Protein AF-A0A517ZDS0-F1 (afdb_monomer_lite)

Secondary structure (DSSP, 8-state):
---TTSTTHHHHHHHHHHHHHHHHHHHHHTTS-HHHHHHHHHHHHHHHHHHHHHHHHHSTT-HHHHHHHHHHHHHHHHHHHS---PPBSSGGG-B-TTT-PBEE-SSTTSPPEEHHHHGGGHHHHHHHHSTTTS--GGG-

pLDDT: mean 88.91, std 8.56, range [51.22, 97.88]

Organism: NCBI:txid2528026

Radius of gyration: 16.32 Å; chains: 1; bounding box: 40×30×43 Å

Sequence (140 aa):
MLDLDHPLTPHVFAASRQIDMILDIAKRLTVSDATGRRLLVQTAAPCFAALRWLNEAHFEKSPAIAASIDGLDVQLKVLAEQPASLPTGTGRRRVCGVCGDRITRANSYQPEFCSECLKTLHPALMAVESCEEGFGTEAI

Structure (mmCIF, N/CA/C/O backbone):
data_AF-A0A517ZDS0-F1
#
_entry.id   AF-A0A517ZDS0-F1
#
loop_
_atom_site.group_PDB
_atom_site.id
_atom_site.type_symbol
_atom_site.label_atom_id
_atom_site.label_alt_id
_atom_site.label_comp_id
_atom_site.label_asym_id
_atom_site.label_entity_id
_atom_site.label_seq_id
_atom_site.pdbx_PDB_ins_code
_atom_site.Cartn_x
_atom_site.Cartn_y
_atom_site.Cartn_z
_atom_site.occupancy
_atom_site.B_iso_or_equiv
_atom_site.auth_seq_id
_atom_site.auth_comp_id
_atom_site.auth_asym_id
_atom_site.auth_atom_id
_atom_site.pdbx_PDB_model_num
ATOM 1 N N . MET A 1 1 ? -12.707 -19.178 13.189 1.00 61.62 1 MET A N 1
ATOM 2 C CA . MET A 1 1 ? -13.743 -19.155 12.133 1.00 61.62 1 MET A CA 1
ATOM 3 C C . MET A 1 1 ? -14.252 -17.734 12.131 1.00 61.62 1 MET A C 1
ATOM 5 O O . MET A 1 1 ? -14.623 -17.294 13.203 1.00 61.62 1 MET A O 1
ATOM 9 N N . LEU A 1 2 ? -14.149 -17.026 11.005 1.00 67.00 2 LEU A N 1
ATOM 10 C CA . LEU A 1 2 ? -14.529 -15.615 10.901 1.00 67.00 2 LEU A CA 1
ATOM 11 C C . LEU A 1 2 ? -16.010 -15.449 11.272 1.00 67.00 2 LEU A C 1
ATOM 13 O O . LEU A 1 2 ? -16.847 -16.092 10.631 1.00 67.00 2 LEU A O 1
ATOM 17 N N . ASP A 1 3 ? -16.325 -14.630 12.277 1.00 77.25 3 ASP A N 1
ATOM 18 C CA . ASP A 1 3 ? -17.712 -14.293 12.599 1.00 77.25 3 ASP A CA 1
ATOM 19 C C . ASP A 1 3 ? -18.235 -13.254 11.597 1.00 77.25 3 ASP A C 1
ATOM 21 O O . ASP A 1 3 ? -17.842 -12.084 11.584 1.00 77.25 3 ASP A O 1
ATOM 25 N N . LEU A 1 4 ? -19.117 -13.699 10.704 1.00 81.25 4 LEU A N 1
ATOM 26 C CA . LEU A 1 4 ? -19.717 -12.830 9.695 1.00 81.25 4 LEU A CA 1
ATOM 27 C C . LEU A 1 4 ? -20.777 -11.888 10.275 1.00 81.25 4 LEU A C 1
ATOM 29 O O . LEU A 1 4 ? -21.092 -10.886 9.632 1.00 81.25 4 LEU A O 1
ATOM 33 N N . ASP A 1 5 ? -21.278 -12.180 11.474 1.00 85.31 5 ASP A N 1
ATOM 34 C CA . ASP A 1 5 ? -22.321 -11.406 12.140 1.00 85.31 5 ASP A CA 1
ATOM 35 C C . ASP A 1 5 ? -21.741 -10.369 13.117 1.00 85.31 5 ASP A C 1
ATOM 37 O O . ASP A 1 5 ? -22.479 -9.537 13.656 1.00 85.31 5 ASP A O 1
ATOM 41 N N . HIS A 1 6 ? -20.417 -10.357 13.316 1.00 84.19 6 HIS A N 1
ATOM 42 C CA . HIS A 1 6 ? -19.771 -9.371 14.171 1.00 84.19 6 HIS A CA 1
ATOM 43 C C . HIS A 1 6 ? -19.938 -7.943 13.598 1.00 84.19 6 HIS A C 1
ATOM 45 O O . HIS A 1 6 ? -19.663 -7.712 12.414 1.00 84.19 6 HIS A O 1
ATOM 51 N N . PRO A 1 7 ? -20.310 -6.933 14.417 1.00 86.69 7 PRO A N 1
ATOM 52 C CA . PRO A 1 7 ? -20.543 -5.560 13.949 1.00 86.69 7 PRO A CA 1
ATOM 53 C C . PRO A 1 7 ? -19.364 -4.916 13.202 1.00 86.69 7 PRO A C 1
ATOM 55 O O . PRO A 1 7 ? -19.564 -4.030 12.375 1.00 86.69 7 PRO A O 1
ATOM 58 N N . LEU A 1 8 ? -18.133 -5.355 13.483 1.00 87.62 8 LEU A N 1
ATOM 59 C CA . LEU A 1 8 ? -16.918 -4.856 12.824 1.00 87.62 8 LEU A CA 1
ATOM 60 C C . LEU A 1 8 ? -16.613 -5.524 11.479 1.00 87.62 8 LEU A C 1
ATOM 62 O O . LEU A 1 8 ? -15.864 -4.954 10.686 1.00 87.62 8 LEU A O 1
ATOM 66 N N . THR A 1 9 ? -17.198 -6.682 11.177 1.00 88.88 9 THR A N 1
ATOM 67 C CA . THR A 1 9 ? -16.873 -7.458 9.973 1.00 88.88 9 THR A CA 1
ATOM 68 C C . THR A 1 9 ? -17.039 -6.668 8.666 1.00 88.88 9 THR A C 1
ATOM 70 O O . THR A 1 9 ? -16.115 -6.677 7.845 1.00 88.88 9 THR A O 1
ATOM 73 N N . PRO A 1 10 ? -18.125 -5.892 8.450 1.00 91.62 10 PRO A N 1
ATOM 74 C CA . PRO A 1 10 ? -18.249 -5.046 7.260 1.00 91.62 10 PRO A CA 1
ATOM 75 C C . PRO A 1 10 ? -17.133 -3.999 7.135 1.00 91.62 10 PRO A C 1
ATOM 77 O O . PRO A 1 10 ? -16.705 -3.672 6.026 1.00 91.62 10 PRO A O 1
ATOM 80 N N . HIS A 1 11 ? -16.649 -3.476 8.262 1.00 93.00 11 HIS A N 1
ATOM 81 C CA . HIS A 1 11 ? -15.619 -2.439 8.309 1.00 93.00 11 HIS A CA 1
ATOM 82 C C . HIS A 1 11 ? -14.225 -3.010 8.067 1.00 93.00 11 HIS A C 1
ATOM 84 O O . HIS A 1 11 ? -13.431 -2.382 7.366 1.00 93.00 11 HIS A O 1
ATOM 90 N N . VAL A 1 12 ? -13.962 -4.225 8.552 1.00 91.38 12 VAL A N 1
ATOM 91 C CA . VAL A 1 12 ? -12.742 -4.967 8.220 1.00 91.38 12 VAL A CA 1
ATOM 92 C C . VAL A 1 12 ? -12.688 -5.257 6.720 1.00 91.38 12 VAL A C 1
ATOM 94 O O . VAL A 1 12 ? -11.703 -4.914 6.074 1.00 91.38 12 VAL A O 1
ATOM 97 N N . PHE A 1 13 ? -13.774 -5.749 6.111 1.00 91.81 13 PHE A N 1
ATOM 98 C CA . PHE A 1 13 ? -13.815 -5.940 4.655 1.00 91.81 13 PHE A CA 1
ATOM 99 C C . PHE A 1 13 ? -13.656 -4.630 3.871 1.00 91.81 13 PHE A C 1
ATOM 101 O O . PHE A 1 13 ? -13.007 -4.605 2.820 1.00 91.81 13 PHE A O 1
ATOM 108 N N . ALA A 1 14 ? -14.229 -3.529 4.366 1.00 94.38 14 ALA A N 1
ATOM 109 C CA . ALA A 1 14 ? -14.035 -2.215 3.765 1.00 94.38 14 ALA A CA 1
ATOM 110 C C . ALA A 1 14 ? -12.561 -1.782 3.815 1.00 94.38 14 ALA A C 1
ATOM 112 O O . ALA A 1 14 ? -12.061 -1.276 2.808 1.00 94.38 14 ALA A O 1
ATOM 113 N N . ALA A 1 15 ? -11.866 -2.022 4.932 1.00 94.62 15 ALA A N 1
ATOM 114 C CA . ALA A 1 15 ? -10.436 -1.767 5.073 1.00 94.62 15 ALA A CA 1
ATOM 115 C C . ALA A 1 15 ? -9.608 -2.652 4.133 1.00 94.62 15 ALA A C 1
ATOM 117 O O . ALA A 1 15 ? -8.825 -2.117 3.346 1.00 94.62 15 ALA A O 1
ATOM 118 N N . SER A 1 16 ? -9.845 -3.970 4.116 1.00 93.94 16 SER A N 1
ATOM 119 C CA . SER A 1 16 ? -9.169 -4.909 3.205 1.00 93.94 16 SER A CA 1
ATOM 120 C C . SER A 1 16 ? -9.296 -4.476 1.747 1.00 93.94 16 SER A C 1
ATOM 122 O O . SER A 1 16 ? -8.313 -4.464 1.012 1.00 93.94 16 SER A O 1
ATOM 124 N N . ARG A 1 17 ? -10.477 -4.001 1.334 1.00 95.88 17 ARG A N 1
ATOM 125 C CA . ARG A 1 17 ? -10.679 -3.477 -0.020 1.00 95.88 17 ARG A CA 1
ATOM 126 C C . ARG A 1 17 ? -9.796 -2.264 -0.330 1.00 95.88 17 ARG A C 1
ATOM 128 O O . ARG A 1 17 ? -9.319 -2.148 -1.458 1.00 95.88 17 ARG A O 1
ATOM 135 N N . GLN A 1 18 ? -9.598 -1.345 0.617 1.00 97.25 18 GLN A N 1
ATOM 136 C CA . GLN A 1 18 ? -8.690 -0.209 0.402 1.00 97.25 18 GLN A CA 1
ATOM 137 C C . GLN A 1 18 ? -7.230 -0.671 0.341 1.00 97.25 18 GLN A C 1
ATOM 139 O O . GLN A 1 18 ? -6.474 -0.185 -0.498 1.00 97.25 18 GLN A O 1
ATOM 144 N N . ILE A 1 19 ? -6.848 -1.633 1.185 1.00 95.31 19 ILE A N 1
ATOM 145 C CA . ILE A 1 19 ? -5.505 -2.229 1.203 1.00 95.31 19 ILE A CA 1
ATOM 146 C C . ILE A 1 19 ? -5.197 -2.898 -0.146 1.00 95.31 19 ILE A C 1
ATOM 148 O O . ILE A 1 19 ? -4.154 -2.623 -0.741 1.00 95.31 19 ILE A O 1
ATOM 152 N N . ASP A 1 20 ? -6.137 -3.668 -0.699 1.00 94.56 20 ASP A N 1
ATOM 153 C CA . ASP A 1 20 ? -6.012 -4.283 -2.026 1.00 94.56 20 ASP A CA 1
ATOM 154 C C . ASP A 1 20 ? -5.808 -3.245 -3.139 1.00 94.56 20 ASP A C 1
ATOM 156 O O . ASP A 1 20 ? -4.999 -3.446 -4.051 1.00 94.56 20 ASP A O 1
ATOM 160 N N . MET A 1 21 ? -6.514 -2.110 -3.072 1.00 95.69 21 MET A N 1
ATOM 161 C CA . MET A 1 21 ? -6.340 -1.012 -4.030 1.00 95.69 21 MET A CA 1
ATOM 162 C C . MET A 1 21 ? -4.950 -0.377 -3.917 1.00 95.69 21 MET A C 1
ATOM 164 O O . MET A 1 21 ? -4.302 -0.143 -4.938 1.00 95.69 21 MET A O 1
ATOM 168 N N . ILE A 1 22 ? -4.461 -0.141 -2.695 1.00 96.38 22 ILE A N 1
ATOM 169 C CA . ILE A 1 22 ? -3.101 0.363 -2.451 1.00 96.38 22 ILE A CA 1
ATOM 170 C C . ILE A 1 22 ? -2.066 -0.628 -2.997 1.00 96.38 22 ILE A C 1
ATOM 172 O O . ILE A 1 22 ? -1.107 -0.217 -3.653 1.00 96.38 22 ILE A O 1
ATOM 176 N N . LEU A 1 23 ? -2.274 -1.930 -2.798 1.00 94.75 23 LEU A N 1
ATOM 177 C CA . LEU A 1 23 ? -1.396 -2.972 -3.321 1.00 94.75 23 LEU A CA 1
ATOM 178 C C . LEU A 1 23 ? -1.396 -3.015 -4.858 1.00 94.75 23 LEU A C 1
ATOM 180 O O . LEU A 1 23 ? -0.337 -3.182 -5.466 1.00 94.75 23 LEU A O 1
ATOM 184 N N . ASP A 1 24 ? -2.549 -2.847 -5.509 1.00 94.69 24 ASP A N 1
ATOM 185 C CA . ASP A 1 24 ? -2.629 -2.751 -6.974 1.00 94.69 24 ASP A CA 1
ATOM 186 C C . ASP A 1 24 ? -1.874 -1.521 -7.503 1.00 94.69 24 ASP A C 1
ATOM 188 O O . ASP A 1 24 ? -1.111 -1.616 -8.470 1.00 94.69 24 ASP A O 1
ATOM 192 N N . ILE A 1 25 ? -2.009 -0.380 -6.823 1.00 95.31 25 ILE A N 1
ATOM 193 C CA . ILE A 1 25 ? -1.252 0.838 -7.130 1.00 95.31 25 ILE A CA 1
ATOM 194 C C . ILE A 1 25 ? 0.251 0.587 -6.968 1.00 95.31 25 ILE A C 1
ATOM 196 O O . ILE A 1 25 ? 1.024 0.890 -7.879 1.00 95.31 25 ILE A O 1
ATOM 200 N N . ALA A 1 26 ? 0.675 -0.022 -5.860 1.00 94.75 26 ALA A N 1
ATOM 201 C CA . ALA A 1 26 ? 2.074 -0.339 -5.598 1.00 94.75 26 ALA A CA 1
ATOM 202 C C . ALA A 1 26 ? 2.674 -1.266 -6.662 1.00 94.75 26 ALA A C 1
ATOM 204 O O . ALA A 1 26 ? 3.771 -1.014 -7.161 1.00 94.75 26 ALA A O 1
ATOM 205 N N . LYS A 1 27 ? 1.930 -2.294 -7.087 1.00 94.31 27 LYS A N 1
ATOM 206 C CA . LYS A 1 27 ? 2.320 -3.168 -8.203 1.00 94.31 27 LYS A CA 1
ATOM 207 C C . LYS A 1 27 ? 2.590 -2.353 -9.467 1.00 94.31 27 LYS A C 1
ATOM 209 O O . LYS A 1 27 ? 3.659 -2.488 -10.063 1.00 94.31 27 LYS A O 1
ATOM 214 N N . ARG A 1 28 ? 1.680 -1.446 -9.832 1.00 93.69 28 ARG A N 1
ATOM 215 C CA . ARG A 1 28 ? 1.834 -0.573 -11.008 1.00 93.69 28 ARG A CA 1
ATOM 216 C C . ARG A 1 28 ? 3.005 0.403 -10.875 1.00 93.69 28 ARG A C 1
ATOM 218 O O . ARG A 1 28 ? 3.673 0.661 -11.878 1.00 93.69 28 ARG A O 1
ATOM 225 N N . LEU A 1 29 ? 3.308 0.909 -9.673 1.00 93.50 29 LEU A N 1
ATOM 226 C CA . LEU A 1 29 ? 4.464 1.793 -9.442 1.00 93.50 29 LEU A CA 1
ATOM 227 C C . LEU A 1 29 ? 5.769 1.143 -9.915 1.00 93.50 29 LEU A C 1
ATOM 229 O O . LEU A 1 29 ? 6.581 1.794 -10.578 1.00 93.50 29 LEU A O 1
ATOM 233 N N . THR A 1 30 ? 5.944 -0.153 -9.645 1.00 93.12 30 THR A N 1
ATOM 234 C CA . THR A 1 30 ? 7.192 -0.872 -9.952 1.00 93.12 30 THR A CA 1
ATOM 235 C C . THR A 1 30 ? 7.537 -0.944 -11.444 1.00 93.12 30 THR A C 1
ATOM 237 O O . THR A 1 30 ? 8.701 -1.138 -11.793 1.00 93.12 30 THR A O 1
ATOM 240 N N . VAL A 1 31 ? 6.551 -0.760 -12.327 1.00 92.12 31 VAL A N 1
ATOM 241 C CA . VAL A 1 31 ? 6.709 -0.828 -13.791 1.00 92.12 31 VAL A CA 1
ATOM 242 C C . VAL A 1 31 ? 6.423 0.497 -14.499 1.00 92.12 31 VAL A C 1
ATOM 244 O O . VAL A 1 31 ? 6.489 0.559 -15.726 1.00 92.12 31 VAL A O 1
ATOM 247 N N . SER A 1 32 ? 6.108 1.546 -13.740 1.00 92.19 32 SER A N 1
ATOM 248 C CA . SER A 1 3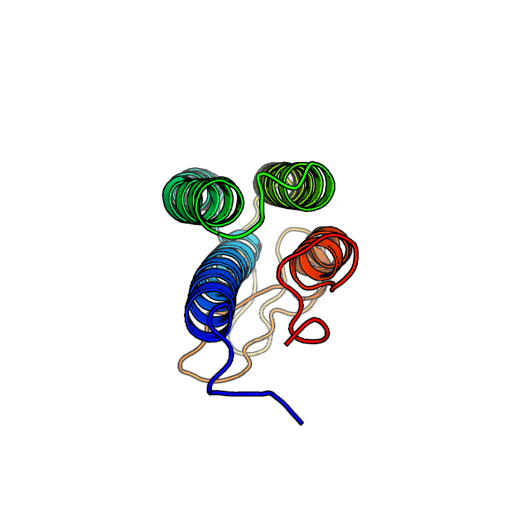2 ? 5.791 2.873 -14.267 1.00 92.19 32 SER A CA 1
ATOM 249 C C . SER A 1 32 ? 7.029 3.763 -14.351 1.00 92.19 32 SER A C 1
ATOM 251 O O . SER A 1 32 ? 7.970 3.619 -13.565 1.00 92.19 32 SER A O 1
ATOM 253 N N . ASP A 1 33 ? 7.004 4.712 -15.287 1.00 91.38 33 ASP A N 1
ATOM 254 C CA . ASP A 1 33 ? 7.977 5.802 -15.348 1.00 91.38 33 ASP A CA 1
ATOM 255 C C . ASP A 1 33 ? 7.753 6.837 -14.227 1.00 91.38 33 ASP A C 1
ATOM 257 O O . ASP A 1 33 ? 6.818 6.739 -13.429 1.00 91.38 33 ASP A O 1
ATOM 261 N N . ALA A 1 34 ? 8.623 7.847 -14.150 1.00 89.94 34 ALA A N 1
ATOM 262 C CA . ALA A 1 34 ? 8.567 8.860 -13.095 1.00 89.94 34 ALA A CA 1
ATOM 263 C C . ALA A 1 34 ? 7.232 9.629 -13.064 1.00 89.94 34 ALA A C 1
ATOM 265 O O . ALA A 1 34 ? 6.715 9.935 -11.988 1.00 89.94 34 ALA A O 1
ATOM 266 N N . THR A 1 35 ? 6.659 9.933 -14.231 1.00 90.62 35 THR A N 1
ATOM 267 C CA . THR A 1 35 ? 5.391 10.668 -14.335 1.00 90.62 35 THR A CA 1
ATOM 268 C C . THR A 1 35 ? 4.223 9.799 -13.875 1.00 90.62 35 THR A C 1
ATOM 270 O O . THR A 1 35 ? 3.423 10.232 -13.044 1.00 90.62 35 THR A O 1
ATOM 273 N N . GLY A 1 36 ? 4.160 8.553 -14.348 1.00 91.88 36 GLY A N 1
ATOM 274 C CA . GLY A 1 36 ? 3.159 7.572 -13.947 1.00 91.88 36 GLY A CA 1
ATOM 275 C C . GLY A 1 36 ? 3.216 7.274 -12.452 1.00 91.88 36 GLY A C 1
ATOM 276 O O . GLY A 1 36 ? 2.174 7.199 -11.807 1.00 91.88 36 GLY A O 1
ATOM 277 N N . ARG A 1 37 ? 4.419 7.202 -11.865 1.00 92.88 37 ARG A N 1
ATOM 278 C CA . ARG A 1 37 ? 4.586 7.011 -10.417 1.00 92.88 37 ARG A CA 1
ATOM 279 C C . ARG A 1 37 ? 3.973 8.138 -9.595 1.00 92.88 37 ARG A C 1
ATOM 281 O O . ARG A 1 37 ? 3.232 7.866 -8.654 1.00 92.88 37 ARG A O 1
ATOM 288 N N . ARG A 1 38 ? 4.220 9.395 -9.973 1.00 91.50 38 ARG A N 1
ATOM 289 C CA . ARG A 1 38 ? 3.633 10.559 -9.286 1.00 91.50 38 ARG A CA 1
ATOM 290 C C . ARG A 1 38 ? 2.108 10.534 -9.329 1.00 91.50 38 ARG A C 1
ATOM 292 O O . ARG A 1 38 ? 1.471 10.778 -8.309 1.00 91.50 38 ARG A O 1
ATOM 299 N N . LEU A 1 39 ? 1.534 10.205 -10.486 1.00 93.81 39 LEU A N 1
ATOM 300 C CA . LEU A 1 39 ? 0.084 10.094 -10.634 1.00 93.81 39 LEU A CA 1
ATOM 301 C C . LEU A 1 39 ? -0.479 8.956 -9.772 1.00 93.81 39 LEU A C 1
ATOM 303 O O . LEU A 1 39 ? -1.453 9.150 -9.053 1.00 93.81 39 LEU A O 1
ATOM 307 N N . LEU A 1 40 ? 0.159 7.786 -9.796 1.00 95.25 40 LEU A N 1
ATOM 308 C CA . LEU A 1 40 ? -0.265 6.621 -9.021 1.00 95.25 40 LEU A CA 1
ATOM 309 C C . LEU A 1 40 ? -0.259 6.889 -7.508 1.00 95.25 40 LEU A C 1
ATOM 311 O O . LEU A 1 40 ? -1.221 6.539 -6.825 1.00 95.25 40 LEU A O 1
ATOM 315 N N . VAL A 1 41 ? 0.753 7.583 -6.980 1.00 94.62 41 VAL A N 1
ATOM 316 C CA . VAL A 1 41 ? 0.758 7.999 -5.565 1.00 94.62 41 VAL A CA 1
ATOM 317 C C . VAL A 1 41 ? -0.431 8.909 -5.246 1.00 94.62 41 VAL A C 1
ATOM 319 O O . VAL A 1 41 ? -1.092 8.718 -4.229 1.00 94.62 41 VAL A O 1
ATOM 322 N N . GLN A 1 42 ? -0.768 9.856 -6.128 1.00 95.06 42 GLN A N 1
ATOM 323 C CA . GLN A 1 42 ? -1.951 10.706 -5.937 1.00 95.06 42 GLN A CA 1
ATOM 324 C C . GLN A 1 42 ? -3.251 9.892 -5.943 1.00 95.06 42 GLN A C 1
ATOM 326 O O . GLN A 1 42 ? -4.151 10.177 -5.155 1.00 95.06 42 GLN A O 1
ATOM 331 N N . THR A 1 43 ? -3.339 8.842 -6.767 1.00 95.38 43 THR A N 1
ATOM 332 C CA . THR A 1 43 ? -4.511 7.950 -6.777 1.00 95.38 43 THR A CA 1
ATOM 333 C C . THR A 1 43 ? -4.656 7.107 -5.510 1.00 95.38 43 THR A C 1
ATOM 335 O O . THR A 1 43 ? -5.761 6.656 -5.220 1.00 95.38 43 THR A O 1
ATOM 338 N N . ALA A 1 44 ? -3.588 6.926 -4.724 1.00 96.25 44 ALA A N 1
ATOM 339 C CA . ALA A 1 44 ? -3.652 6.209 -3.450 1.00 96.25 44 ALA A CA 1
ATOM 340 C C . ALA A 1 44 ? -4.200 7.072 -2.301 1.00 96.25 44 ALA A C 1
ATOM 342 O O . ALA A 1 44 ? -4.703 6.530 -1.317 1.00 96.25 44 ALA A O 1
ATOM 343 N N . ALA A 1 45 ? -4.146 8.405 -2.413 1.00 95.56 45 ALA A N 1
ATOM 344 C CA . ALA A 1 45 ? -4.533 9.312 -1.330 1.00 95.56 45 ALA A CA 1
ATOM 345 C C . ALA A 1 45 ? -5.975 9.099 -0.814 1.00 95.56 45 ALA A C 1
ATOM 347 O O . ALA A 1 45 ? -6.153 9.053 0.406 1.00 95.56 45 ALA A O 1
ATOM 348 N N . PRO A 1 46 ? -6.997 8.891 -1.671 1.00 97.56 46 PRO A N 1
ATOM 349 C CA . PRO A 1 46 ? -8.346 8.572 -1.204 1.00 97.56 46 PRO A CA 1
ATOM 350 C C . PRO A 1 46 ? -8.432 7.247 -0.435 1.00 97.56 46 PRO A C 1
ATOM 352 O O . PRO A 1 46 ? -9.211 7.155 0.509 1.00 97.56 46 PRO A O 1
ATOM 355 N N . CYS A 1 47 ? -7.621 6.244 -0.791 1.00 97.62 47 CYS A N 1
ATOM 356 C CA . CYS A 1 47 ? -7.600 4.953 -0.094 1.00 97.62 47 CYS A CA 1
ATOM 357 C C . CYS A 1 47 ? -7.070 5.126 1.336 1.00 97.62 47 CYS A C 1
ATOM 359 O O . CYS A 1 47 ? -7.690 4.665 2.291 1.00 97.62 47 CYS A O 1
ATOM 361 N N . PHE A 1 48 ? -5.972 5.871 1.503 1.00 97.81 48 PHE A N 1
ATOM 362 C CA . PHE A 1 48 ? -5.445 6.199 2.831 1.00 97.81 48 PHE A CA 1
ATOM 363 C C . PHE A 1 48 ? -6.413 7.056 3.650 1.00 97.81 48 PHE A C 1
ATOM 365 O O . PHE A 1 48 ? -6.573 6.824 4.845 1.00 97.81 48 PHE A O 1
ATOM 372 N N . ALA A 1 49 ? -7.092 8.025 3.029 1.00 97.88 49 ALA A N 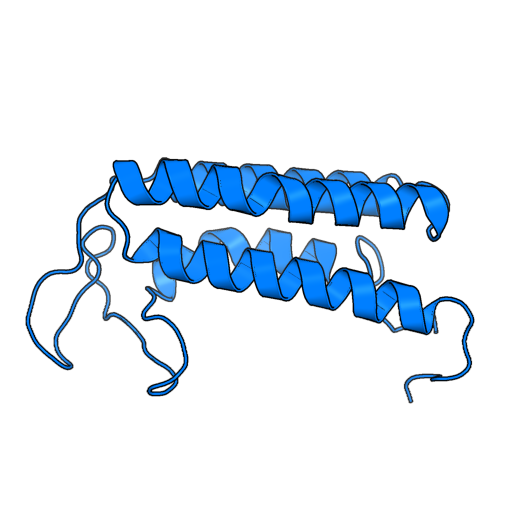1
ATOM 373 C CA . ALA A 1 49 ? -8.123 8.810 3.707 1.00 97.88 49 ALA A CA 1
ATOM 374 C C . ALA A 1 49 ? -9.285 7.926 4.194 1.00 97.88 49 ALA A C 1
ATOM 376 O O . ALA A 1 49 ? -9.742 8.089 5.323 1.00 97.88 49 ALA A O 1
ATOM 377 N N . ALA A 1 50 ? -9.715 6.955 3.383 1.00 97.69 50 ALA A N 1
ATOM 378 C CA . ALA A 1 50 ? -10.744 5.994 3.765 1.00 97.69 50 ALA A CA 1
ATOM 379 C C . ALA A 1 50 ? -10.298 5.095 4.931 1.00 97.69 50 ALA A C 1
ATOM 381 O O . ALA A 1 50 ? -11.081 4.883 5.852 1.00 97.69 50 ALA A O 1
ATOM 382 N N . LEU A 1 51 ? -9.047 4.619 4.942 1.00 97.38 51 LEU A N 1
ATOM 383 C CA . LEU A 1 51 ? -8.501 3.851 6.069 1.00 97.38 51 LEU A CA 1
ATOM 384 C C . LEU A 1 51 ? -8.457 4.676 7.363 1.00 97.38 51 LEU A C 1
ATOM 386 O O . LEU A 1 51 ? -8.868 4.185 8.413 1.00 97.38 51 LEU A O 1
ATOM 390 N N . ARG A 1 52 ? -8.019 5.942 7.296 1.00 97.38 52 ARG A N 1
ATOM 391 C CA . ARG A 1 52 ? -8.021 6.840 8.466 1.00 97.38 52 ARG A CA 1
ATOM 392 C C . ARG A 1 52 ? -9.440 7.071 8.983 1.00 97.38 52 ARG A C 1
ATOM 394 O O . ARG A 1 52 ? -9.677 6.940 10.179 1.00 97.38 52 ARG A O 1
ATOM 401 N N . TRP A 1 53 ? -10.391 7.321 8.084 1.00 97.44 53 TRP A N 1
ATOM 402 C CA . TRP A 1 53 ? -11.799 7.470 8.448 1.00 97.44 53 TRP A CA 1
ATOM 403 C C . TRP A 1 53 ? -12.372 6.201 9.096 1.00 97.44 53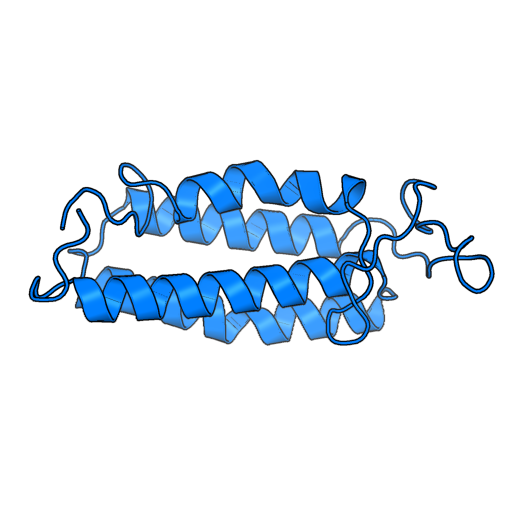 TRP A C 1
ATOM 405 O O . TRP A 1 53 ? -13.048 6.299 10.116 1.00 97.44 53 TRP A O 1
ATOM 415 N N . LEU A 1 54 ? -12.070 5.013 8.556 1.00 95.94 54 LEU A N 1
ATOM 416 C CA . LEU A 1 54 ? -12.493 3.740 9.148 1.00 95.94 54 LEU A CA 1
ATOM 417 C C . LEU A 1 54 ? -11.950 3.591 10.571 1.00 95.94 54 LEU A C 1
ATOM 419 O O . LEU A 1 54 ? -12.725 3.282 11.475 1.00 95.94 54 LEU A O 1
ATOM 423 N N . ASN A 1 55 ? -10.657 3.864 10.780 1.00 94.81 55 ASN A N 1
ATOM 424 C CA . ASN A 1 55 ? -10.044 3.825 12.108 1.00 94.81 55 ASN A CA 1
ATOM 425 C C . ASN A 1 55 ? -10.766 4.763 13.092 1.00 94.81 55 ASN A C 1
ATOM 427 O O . ASN A 1 55 ? -11.107 4.377 14.210 1.00 94.81 55 ASN A O 1
ATOM 431 N N . GLU A 1 56 ? -11.054 5.991 12.657 1.00 95.31 56 GLU A N 1
ATOM 432 C CA . GLU A 1 56 ? -11.718 6.987 13.495 1.00 95.31 56 GLU A CA 1
ATOM 433 C C . GLU A 1 56 ? -13.173 6.653 13.827 1.00 95.31 56 GLU A C 1
ATOM 435 O O . GLU A 1 56 ? -13.624 6.936 14.939 1.00 95.31 56 GLU A O 1
ATOM 440 N N . ALA A 1 57 ? -13.906 6.091 12.867 1.00 94.69 57 ALA A N 1
ATOM 441 C CA . ALA A 1 57 ? -15.336 5.838 12.985 1.00 94.69 57 ALA A CA 1
ATOM 442 C C . ALA A 1 57 ? -15.660 4.501 13.666 1.00 94.69 57 ALA A C 1
ATOM 444 O O . ALA A 1 57 ? -16.698 4.399 14.321 1.00 94.69 57 ALA A O 1
ATOM 445 N N . HIS A 1 58 ? -14.801 3.488 13.509 1.00 92.88 58 HIS A N 1
ATOM 446 C CA . HIS A 1 58 ? -15.140 2.102 13.855 1.00 92.88 58 HIS A CA 1
ATOM 447 C C . HIS A 1 58 ? -14.091 1.362 14.693 1.00 92.88 58 HIS A C 1
ATOM 449 O O . HIS A 1 58 ? -14.429 0.335 15.270 1.00 92.88 58 HIS A O 1
ATOM 455 N N . PHE A 1 59 ? -12.859 1.871 14.808 1.00 89.81 59 PHE A N 1
ATOM 456 C CA . PHE A 1 59 ? -11.771 1.213 15.553 1.00 89.81 59 PHE A CA 1
ATOM 457 C C . PHE A 1 59 ? -11.200 2.115 16.654 1.00 89.81 59 PHE A C 1
ATOM 459 O O . PHE A 1 59 ? -9.996 2.149 16.901 1.00 89.81 59 PHE A O 1
ATOM 466 N N . GLU A 1 60 ? -12.079 2.888 17.297 1.00 91.31 60 GLU A N 1
ATOM 467 C CA . GLU A 1 60 ? -11.769 3.691 18.490 1.00 91.31 60 GLU A CA 1
ATOM 468 C C . GLU A 1 60 ? -10.592 4.668 18.326 1.00 91.31 60 GLU A C 1
ATOM 470 O O . GLU A 1 60 ? -9.979 5.075 19.312 1.00 91.31 60 GLU A O 1
ATOM 475 N N . LYS A 1 61 ? -10.283 5.088 17.089 1.00 91.44 61 LYS A N 1
ATOM 476 C CA . LYS A 1 61 ? -9.121 5.943 16.794 1.00 91.44 61 LYS A CA 1
ATOM 477 C C . LYS A 1 61 ? -7.815 5.316 17.291 1.00 91.44 61 LYS A C 1
ATOM 479 O O . LYS A 1 61 ? -6.961 6.020 17.835 1.00 91.44 61 LYS A O 1
ATOM 484 N N . SER A 1 62 ? -7.659 4.005 17.109 1.00 92.19 62 SER A N 1
ATOM 485 C CA . SER A 1 62 ? -6.474 3.276 17.549 1.00 92.19 62 SER A CA 1
ATOM 486 C C . SER A 1 62 ? -5.191 3.955 17.041 1.00 92.19 62 SER A C 1
ATOM 488 O O . SER A 1 62 ? -5.022 4.124 15.823 1.00 92.19 62 SER A O 1
ATOM 490 N N . PRO A 1 63 ? -4.269 4.354 17.941 1.00 92.00 63 PRO A N 1
ATOM 491 C CA . PRO A 1 63 ? -3.015 4.985 17.544 1.00 92.00 63 PRO A CA 1
ATOM 492 C C . PRO A 1 63 ? -2.091 4.010 16.806 1.00 92.00 63 PRO A C 1
ATOM 494 O O . PRO A 1 63 ? -1.312 4.447 15.963 1.00 92.00 63 PRO A O 1
ATOM 497 N N . ALA A 1 64 ? -2.204 2.704 17.075 1.00 91.25 64 ALA A N 1
ATOM 498 C CA . ALA A 1 64 ? -1.439 1.677 16.374 1.00 91.25 64 ALA A CA 1
ATOM 499 C C . ALA A 1 64 ? -1.867 1.587 14.900 1.00 91.25 64 ALA A C 1
ATOM 501 O O . ALA A 1 64 ? -1.027 1.700 14.013 1.00 91.25 64 ALA A O 1
ATOM 502 N N . ILE A 1 65 ? -3.180 1.533 14.636 1.00 92.50 65 ILE A N 1
ATOM 503 C CA . ILE A 1 65 ? -3.723 1.532 13.267 1.00 92.50 65 ILE A CA 1
ATOM 504 C C . ILE A 1 65 ? -3.329 2.815 12.528 1.00 92.50 65 ILE A C 1
ATOM 506 O O . ILE A 1 65 ? -2.909 2.762 11.372 1.00 92.50 65 ILE A O 1
ATOM 510 N N . ALA A 1 66 ? -3.424 3.974 13.188 1.00 94.25 66 ALA A N 1
ATOM 511 C CA . ALA A 1 66 ? -3.010 5.244 12.596 1.00 94.25 66 ALA A CA 1
ATOM 512 C C . ALA A 1 66 ? -1.524 5.231 12.190 1.00 94.25 66 ALA A C 1
ATOM 514 O O . ALA A 1 66 ? -1.196 5.591 11.059 1.00 94.25 66 ALA A O 1
ATOM 515 N N . ALA A 1 67 ? -0.643 4.751 13.075 1.00 94.38 67 ALA A N 1
ATOM 516 C CA . ALA A 1 67 ? 0.785 4.635 12.801 1.00 94.38 67 ALA A CA 1
ATOM 517 C C . ALA A 1 67 ? 1.082 3.663 11.646 1.00 94.38 67 ALA A C 1
ATOM 519 O O . ALA A 1 67 ? 1.900 3.979 10.781 1.00 94.38 67 ALA A O 1
ATOM 520 N N . SER A 1 68 ? 0.389 2.523 11.579 1.00 94.69 68 SER A N 1
ATOM 521 C CA . SER A 1 68 ? 0.534 1.553 10.487 1.00 94.69 68 SER A CA 1
ATOM 522 C C . SER A 1 68 ? 0.096 2.127 9.138 1.00 94.69 68 SER A C 1
ATOM 524 O O . SER A 1 68 ? 0.796 1.959 8.136 1.00 94.69 68 SER A O 1
ATOM 526 N N . ILE A 1 69 ? -1.024 2.861 9.100 1.00 96.50 69 ILE A N 1
ATOM 527 C CA . ILE A 1 69 ? -1.500 3.552 7.890 1.00 96.50 69 ILE A CA 1
ATOM 528 C C . ILE A 1 69 ? -0.454 4.564 7.407 1.00 96.50 69 ILE A C 1
ATOM 530 O O . ILE A 1 69 ? -0.128 4.595 6.217 1.00 96.50 69 ILE A O 1
ATOM 534 N N . ASP A 1 70 ? 0.088 5.376 8.315 1.00 96.06 70 ASP A N 1
ATOM 535 C CA . ASP A 1 70 ? 1.100 6.377 7.976 1.00 96.06 70 ASP A CA 1
ATOM 536 C C . ASP A 1 70 ? 2.414 5.724 7.519 1.00 96.06 70 ASP A C 1
ATOM 538 O O . ASP A 1 70 ? 3.018 6.169 6.540 1.00 96.06 70 ASP A O 1
ATOM 542 N N . GLY A 1 71 ? 2.823 4.623 8.154 1.00 95.69 71 GLY A N 1
ATOM 543 C CA . GLY A 1 71 ? 3.973 3.823 7.735 1.00 95.69 71 GLY A CA 1
ATOM 544 C C . GLY A 1 71 ? 3.819 3.268 6.316 1.00 95.69 71 GLY A C 1
ATOM 545 O O . GLY A 1 71 ? 4.760 3.329 5.520 1.00 95.69 71 GLY A O 1
ATOM 546 N N . LEU A 1 72 ? 2.624 2.787 5.965 1.00 96.31 72 LEU A N 1
ATOM 547 C CA . LEU A 1 72 ? 2.318 2.299 4.620 1.00 96.31 72 LEU A CA 1
ATOM 548 C C . LEU A 1 72 ? 2.328 3.426 3.576 1.00 96.31 72 LEU A C 1
ATOM 550 O O . LEU A 1 72 ? 2.888 3.245 2.493 1.00 96.31 72 LEU A O 1
ATOM 554 N N . ASP A 1 73 ? 1.770 4.595 3.900 1.00 97.12 73 ASP A N 1
ATOM 555 C CA . ASP A 1 73 ? 1.797 5.784 3.032 1.00 97.12 73 ASP A CA 1
ATOM 556 C C . ASP A 1 73 ? 3.240 6.249 2.764 1.00 97.12 73 ASP A C 1
ATOM 558 O O . ASP A 1 73 ? 3.638 6.464 1.615 1.00 97.12 73 ASP A O 1
ATOM 562 N N . VAL A 1 74 ? 4.072 6.314 3.808 1.00 95.81 74 VAL A N 1
ATOM 563 C CA . VAL A 1 74 ? 5.498 6.650 3.681 1.00 95.81 74 VAL A CA 1
ATOM 564 C C . VAL A 1 74 ? 6.229 5.641 2.796 1.00 95.81 74 VAL A C 1
ATOM 566 O O . VAL A 1 74 ? 6.926 6.047 1.867 1.00 95.81 74 VAL A O 1
ATOM 569 N N . GLN A 1 75 ? 6.056 4.336 3.020 1.00 94.88 75 GLN A N 1
ATOM 570 C CA . GLN A 1 75 ? 6.722 3.308 2.209 1.00 94.88 75 GLN A CA 1
ATOM 571 C C . GLN A 1 75 ? 6.276 3.335 0.740 1.00 94.88 75 GLN A C 1
ATOM 573 O O . GLN A 1 75 ? 7.094 3.129 -0.160 1.00 94.88 75 GLN A O 1
ATOM 578 N N . LEU A 1 76 ? 5.003 3.642 0.469 1.00 95.69 76 LEU A N 1
ATOM 579 C CA . LEU A 1 76 ? 4.512 3.808 -0.899 1.00 95.69 76 LEU A CA 1
ATOM 580 C C . LEU A 1 76 ? 5.179 5.004 -1.596 1.00 95.69 76 LEU A C 1
ATOM 582 O O . LEU A 1 76 ? 5.580 4.901 -2.758 1.00 95.69 76 LEU A O 1
ATOM 586 N N . LYS A 1 77 ? 5.331 6.129 -0.889 1.00 94.69 77 LYS A N 1
ATOM 587 C CA . LYS A 1 77 ? 6.038 7.317 -1.393 1.00 94.69 77 LYS A CA 1
ATOM 588 C C . LYS A 1 77 ? 7.517 7.025 -1.646 1.00 94.69 77 LYS A C 1
ATOM 590 O O . LYS A 1 77 ? 8.007 7.334 -2.729 1.00 94.69 77 LYS A O 1
ATOM 595 N N . VAL A 1 78 ? 8.191 6.335 -0.724 1.00 92.31 78 VAL A N 1
ATOM 596 C CA . VAL A 1 78 ? 9.586 5.891 -0.896 1.00 92.31 78 VAL A CA 1
ATOM 597 C C . VAL A 1 78 ? 9.733 5.005 -2.135 1.00 92.31 78 VAL A C 1
ATOM 599 O O . VAL A 1 78 ? 10.645 5.208 -2.935 1.00 92.31 78 VAL A O 1
ATOM 602 N N . LEU A 1 79 ? 8.815 4.056 -2.349 1.00 90.94 79 LEU A N 1
ATOM 603 C CA . LEU A 1 79 ? 8.805 3.223 -3.555 1.00 90.94 79 LEU A CA 1
ATOM 604 C C . LEU A 1 79 ? 8.661 4.067 -4.832 1.00 90.94 79 LEU A C 1
ATOM 606 O O . LEU A 1 79 ? 9.329 3.803 -5.833 1.00 90.94 79 LEU A O 1
ATOM 610 N N . ALA A 1 80 ? 7.810 5.092 -4.811 1.00 92.19 80 ALA A N 1
ATOM 611 C CA . ALA A 1 80 ? 7.613 5.981 -5.951 1.00 92.19 80 ALA A CA 1
ATOM 612 C C . ALA A 1 80 ? 8.832 6.873 -6.249 1.00 92.19 80 ALA A C 1
ATOM 614 O O . ALA A 1 80 ? 9.062 7.212 -7.412 1.00 92.19 80 ALA A O 1
ATOM 615 N N . GLU A 1 81 ? 9.613 7.220 -5.225 1.00 90.94 81 GLU A N 1
ATOM 616 C CA . GLU A 1 81 ? 10.828 8.039 -5.323 1.00 90.94 81 GLU A CA 1
ATOM 617 C C . GLU A 1 81 ? 12.069 7.261 -5.779 1.00 90.94 81 GLU A C 1
ATOM 619 O O . GLU A 1 81 ? 13.053 7.875 -6.199 1.00 90.94 81 GLU A O 1
ATOM 624 N N . GLN A 1 82 ? 12.037 5.923 -5.756 1.00 86.19 82 GLN A N 1
ATOM 625 C CA . GLN A 1 82 ? 13.119 5.112 -6.318 1.00 86.19 82 GLN A CA 1
ATOM 626 C C . GLN A 1 82 ? 13.393 5.501 -7.782 1.00 86.19 82 GLN A C 1
ATOM 628 O O . GLN A 1 82 ? 12.457 5.889 -8.492 1.00 86.19 82 GLN A O 1
ATOM 633 N N . PRO A 1 83 ? 14.636 5.341 -8.282 1.00 81.19 83 PRO A N 1
ATOM 634 C CA . PRO A 1 83 ? 14.956 5.597 -9.683 1.00 81.19 83 PRO A CA 1
ATOM 635 C C . PRO A 1 83 ? 13.938 4.918 -10.601 1.00 81.19 83 PRO A C 1
ATOM 637 O O . PRO A 1 83 ? 13.731 3.707 -10.527 1.00 81.19 83 PRO A O 1
ATOM 640 N N . ALA A 1 84 ? 13.239 5.705 -11.416 1.00 76.31 84 ALA A N 1
ATOM 641 C CA . ALA A 1 84 ? 12.209 5.189 -12.302 1.00 76.31 84 ALA A CA 1
ATOM 642 C C . ALA A 1 84 ? 12.839 4.840 -13.646 1.00 76.31 84 ALA A C 1
ATOM 644 O O . ALA A 1 84 ? 13.325 5.711 -14.366 1.00 76.31 84 ALA A O 1
ATOM 645 N N . SER A 1 85 ? 12.813 3.560 -13.987 1.00 81.25 85 SER A N 1
ATOM 646 C CA . SER A 1 85 ? 13.232 3.074 -15.292 1.00 81.25 85 SER A CA 1
ATOM 647 C C . SER A 1 85 ? 12.207 2.060 -15.765 1.00 81.25 85 SER A C 1
ATOM 649 O O . SER A 1 85 ? 11.826 1.142 -15.029 1.00 81.25 85 SER A O 1
ATOM 651 N N . LEU A 1 86 ? 11.714 2.274 -16.984 1.00 86.00 86 LEU A N 1
ATOM 652 C CA . LEU A 1 86 ? 10.727 1.392 -17.584 1.00 86.00 86 LEU A CA 1
ATOM 653 C C . LEU A 1 86 ? 11.318 -0.015 -17.727 1.00 86.00 86 LEU A C 1
ATOM 655 O O . LEU A 1 86 ? 12.500 -0.153 -18.054 1.00 86.00 86 LEU A O 1
ATOM 659 N N . PRO A 1 87 ? 10.519 -1.075 -17.521 1.00 86.69 87 PRO A N 1
ATOM 660 C CA . PRO A 1 87 ? 11.039 -2.419 -17.679 1.00 86.69 87 PRO A CA 1
ATOM 661 C C . PRO A 1 87 ? 11.472 -2.668 -19.126 1.00 86.69 87 PRO A C 1
ATOM 663 O O . PRO A 1 87 ? 10.704 -2.405 -20.060 1.00 86.69 87 PRO A O 1
ATOM 666 N N . THR A 1 88 ? 12.677 -3.205 -19.297 1.00 85.88 88 THR A N 1
ATOM 667 C CA . THR A 1 88 ? 13.317 -3.454 -20.596 1.00 85.88 88 THR A CA 1
ATOM 668 C C . THR A 1 88 ? 13.112 -4.903 -21.045 1.00 85.88 88 THR A C 1
ATOM 670 O O . THR A 1 88 ? 12.760 -5.768 -20.244 1.00 85.88 88 THR A O 1
ATOM 673 N N . GLY A 1 89 ? 13.302 -5.185 -22.339 1.00 85.19 89 GLY A N 1
ATOM 674 C CA . GLY A 1 89 ? 13.087 -6.513 -22.932 1.00 85.19 89 GLY A CA 1
ATOM 675 C C . GLY A 1 89 ? 11.680 -6.721 -23.511 1.00 85.19 89 GLY A C 1
ATOM 676 O O . GLY A 1 89 ? 10.841 -5.822 -23.492 1.00 85.19 89 GLY A O 1
ATOM 677 N N . THR A 1 90 ? 11.419 -7.913 -24.060 1.00 79.06 90 THR A N 1
ATOM 678 C CA . THR A 1 90 ? 10.157 -8.243 -24.748 1.00 79.06 90 THR A CA 1
ATOM 679 C C . THR A 1 90 ? 9.493 -9.501 -24.186 1.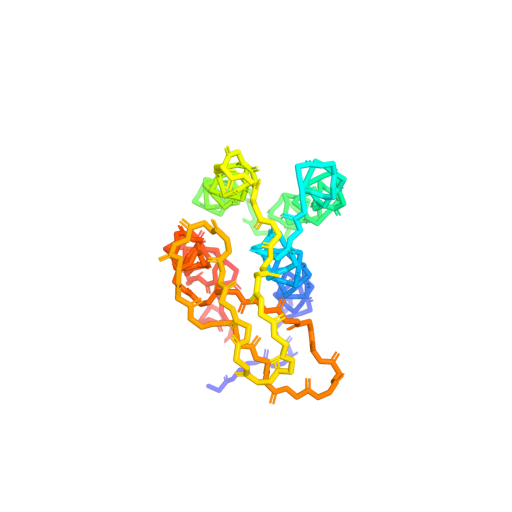00 79.06 90 THR A C 1
ATOM 681 O O . THR A 1 90 ? 10.148 -10.451 -23.741 1.00 79.06 90 THR A O 1
ATOM 684 N N . GLY A 1 91 ? 8.156 -9.513 -24.199 1.00 78.06 91 GLY A N 1
ATOM 685 C CA . GLY A 1 91 ? 7.344 -10.652 -23.769 1.00 78.06 91 GLY A CA 1
ATOM 686 C C . GLY A 1 91 ? 7.682 -11.135 -22.354 1.00 78.06 91 GLY A C 1
ATOM 687 O O . GLY A 1 91 ? 7.711 -10.363 -21.404 1.00 78.06 91 GLY A O 1
ATOM 688 N N . ARG A 1 92 ? 7.968 -12.433 -22.203 1.00 75.88 92 ARG A N 1
ATOM 689 C CA . ARG A 1 92 ? 8.261 -13.061 -20.898 1.00 75.88 92 ARG A CA 1
ATOM 690 C C . ARG A 1 92 ? 9.658 -12.760 -20.337 1.00 75.88 92 ARG A C 1
ATOM 692 O O . ARG A 1 92 ? 9.952 -13.217 -19.233 1.00 75.88 92 ARG A O 1
ATOM 699 N N . ARG A 1 93 ? 10.510 -12.057 -21.093 1.00 83.50 93 ARG A N 1
ATOM 700 C CA . ARG A 1 93 ? 11.894 -11.711 -20.723 1.00 83.50 93 ARG A CA 1
ATOM 701 C C . ARG A 1 93 ? 12.028 -10.270 -20.225 1.00 83.50 93 ARG A C 1
ATOM 703 O O . ARG A 1 93 ? 13.132 -9.738 -20.218 1.00 83.50 93 ARG A O 1
ATOM 710 N N . ARG A 1 94 ? 10.915 -9.624 -19.861 1.00 88.88 94 ARG A N 1
ATOM 711 C CA . ARG A 1 94 ? 10.963 -8.276 -19.300 1.00 88.88 94 ARG A CA 1
ATOM 712 C C . ARG A 1 94 ? 11.635 -8.282 -17.931 1.00 88.88 94 ARG A C 1
ATOM 714 O O . ARG A 1 94 ? 11.311 -9.123 -17.089 1.00 88.88 94 ARG A O 1
ATOM 721 N N . VAL A 1 95 ? 12.527 -7.324 -17.717 1.00 91.94 95 VAL A N 1
ATOM 722 C CA . VAL A 1 95 ? 13.231 -7.109 -16.449 1.00 91.94 95 VAL A CA 1
ATOM 723 C C . VAL A 1 95 ? 12.951 -5.710 -15.924 1.00 91.94 95 VAL A C 1
ATOM 725 O O . VAL A 1 95 ? 12.755 -4.771 -16.695 1.00 91.94 95 VAL A O 1
ATOM 728 N N . CYS A 1 96 ? 12.894 -5.575 -14.608 1.00 90.50 96 CYS A N 1
ATOM 729 C CA . CYS A 1 96 ? 12.690 -4.322 -13.912 1.00 90.50 96 CYS A CA 1
ATOM 730 C C . CYS A 1 96 ? 13.844 -3.368 -14.217 1.00 90.50 96 CYS A C 1
ATOM 732 O O . CYS A 1 96 ? 15.008 -3.713 -14.026 1.00 90.50 96 CYS A O 1
ATOM 734 N N . GLY A 1 97 ? 13.526 -2.144 -14.636 1.00 85.75 97 GLY A N 1
ATOM 735 C CA . GLY A 1 97 ? 14.542 -1.126 -14.894 1.00 85.75 97 GLY A CA 1
ATOM 736 C C . GLY A 1 97 ? 15.252 -0.620 -13.631 1.00 85.75 97 GLY A C 1
ATOM 737 O O . GLY A 1 97 ? 16.255 0.076 -13.755 1.00 85.75 97 GLY A O 1
ATOM 738 N N . VAL A 1 98 ? 14.739 -0.947 -12.436 1.00 87.81 98 VAL A N 1
ATOM 739 C CA . VAL A 1 98 ? 15.283 -0.498 -11.143 1.00 87.81 98 VAL A CA 1
ATOM 740 C C . VAL A 1 98 ? 16.251 -1.521 -10.553 1.00 87.81 98 VAL A C 1
ATOM 742 O O . VAL A 1 98 ? 17.409 -1.199 -10.317 1.00 87.81 98 VAL A O 1
ATOM 745 N N . CYS A 1 99 ? 15.792 -2.753 -10.319 1.00 89.75 99 CYS A N 1
ATOM 746 C CA . CYS A 1 99 ? 16.595 -3.797 -9.672 1.00 89.75 99 CYS A CA 1
ATOM 747 C C . CYS A 1 99 ? 17.141 -4.859 -10.640 1.00 89.75 99 CYS A C 1
ATOM 749 O O . CYS A 1 99 ? 17.902 -5.724 -10.218 1.00 89.75 99 CYS A O 1
ATOM 751 N N . GLY A 1 100 ? 16.744 -4.836 -11.917 1.00 89.00 100 GLY A N 1
ATOM 752 C CA . GLY A 1 100 ? 17.151 -5.830 -12.915 1.00 89.00 100 GLY A CA 1
ATOM 753 C C . GLY A 1 100 ? 16.454 -7.191 -12.806 1.00 89.00 100 GLY A C 1
ATOM 754 O O . GLY A 1 100 ? 16.674 -8.043 -13.666 1.00 89.00 100 GLY A O 1
ATOM 755 N N . ASP A 1 101 ? 15.606 -7.406 -11.797 1.00 91.81 101 ASP A N 1
ATOM 756 C CA . ASP A 1 101 ? 14.899 -8.676 -11.619 1.00 91.81 101 ASP A CA 1
ATOM 757 C C . ASP A 1 101 ? 13.732 -8.843 -12.604 1.00 91.81 101 ASP A C 1
ATOM 759 O O . ASP A 1 101 ? 13.261 -7.892 -13.232 1.00 91.81 101 ASP A O 1
ATOM 763 N N . ARG A 1 102 ? 13.249 -10.069 -12.773 1.00 91.88 102 ARG A N 1
ATOM 764 C CA . ARG A 1 102 ? 12.197 -10.392 -13.728 1.00 91.88 102 ARG A CA 1
ATOM 765 C C . ARG A 1 102 ? 10.854 -9.770 -13.339 1.00 91.88 102 ARG A C 1
ATOM 767 O O . ARG A 1 102 ? 10.379 -9.892 -12.213 1.00 91.88 102 ARG A O 1
ATOM 774 N N . ILE A 1 103 ? 10.177 -9.183 -14.326 1.00 92.94 103 ILE A N 1
ATOM 775 C CA . ILE A 1 103 ? 8.797 -8.728 -14.151 1.00 92.94 103 ILE A CA 1
ATOM 776 C C . ILE A 1 103 ? 7.857 -9.932 -14.059 1.00 92.94 103 ILE A C 1
ATOM 778 O O . ILE A 1 103 ? 7.850 -10.819 -14.919 1.00 92.94 103 ILE A O 1
ATOM 782 N N . THR A 1 104 ? 7.043 -9.929 -13.012 1.00 91.38 104 THR A N 1
ATOM 783 C CA . THR A 1 104 ? 6.038 -10.942 -12.719 1.00 91.38 104 THR A CA 1
ATOM 784 C C . THR A 1 104 ? 4.674 -10.504 -13.239 1.00 91.38 104 THR A C 1
ATOM 786 O O . THR A 1 104 ? 4.301 -9.332 -13.184 1.00 91.38 104 THR A O 1
ATOM 789 N N . ARG A 1 105 ? 3.905 -11.477 -13.731 1.00 86.12 105 ARG A N 1
ATOM 790 C CA . ARG A 1 105 ? 2.492 -11.324 -14.074 1.00 86.12 105 ARG A CA 1
ATOM 791 C C . ARG A 1 105 ? 1.759 -12.586 -13.646 1.00 86.12 105 ARG A C 1
ATOM 793 O O . ARG A 1 105 ? 2.010 -13.648 -14.210 1.00 86.12 105 ARG A O 1
ATOM 800 N N . ALA A 1 106 ? 0.874 -12.473 -12.659 1.00 78.31 106 ALA A N 1
ATOM 801 C CA . ALA A 1 106 ? 0.148 -13.633 -12.143 1.00 78.31 106 ALA A CA 1
ATOM 802 C C . ALA A 1 106 ? -0.822 -14.210 -13.190 1.00 78.31 106 ALA A C 1
ATOM 804 O O . ALA A 1 106 ? -0.915 -15.422 -13.353 1.00 78.31 106 ALA A O 1
ATOM 805 N N . ASN A 1 107 ? -1.527 -13.344 -13.927 1.00 82.62 107 ASN A N 1
ATOM 806 C CA . ASN A 1 107 ? -2.419 -13.726 -15.022 1.00 82.62 107 ASN A CA 1
ATOM 807 C C . ASN A 1 107 ? -2.673 -12.544 -15.980 1.00 82.62 107 ASN A C 1
ATOM 809 O O . ASN A 1 107 ? -2.183 -11.432 -15.776 1.00 82.62 107 ASN A O 1
ATOM 813 N N . SER A 1 108 ? -3.450 -12.771 -17.042 1.00 79.81 108 SER A N 1
ATOM 814 C CA . SER A 1 108 ? -3.766 -11.748 -18.048 1.00 79.81 108 SER A CA 1
ATOM 815 C C . SER A 1 108 ? -4.541 -10.544 -17.501 1.00 79.81 108 SER A C 1
ATOM 817 O O . SER A 1 108 ? -4.485 -9.484 -18.119 1.00 79.81 108 SER A O 1
ATOM 819 N N . TYR A 1 109 ? -5.219 -10.680 -16.362 1.00 79.06 109 TYR A N 1
ATOM 820 C CA . TYR A 1 109 ? -6.083 -9.653 -15.775 1.00 79.06 109 TYR A CA 1
ATOM 821 C C . TYR A 1 109 ? -5.396 -8.810 -14.693 1.00 79.06 109 TYR A C 1
ATOM 823 O O . TYR A 1 109 ? -5.914 -7.759 -14.332 1.00 79.06 109 TYR A O 1
ATOM 831 N N . GLN A 1 110 ? -4.241 -9.244 -14.184 1.00 81.94 110 GLN A N 1
ATOM 832 C CA . GLN A 1 110 ? -3.471 -8.500 -13.187 1.00 81.94 110 GLN A CA 1
ATOM 833 C C . GLN A 1 110 ? -2.360 -7.662 -13.830 1.00 81.94 110 GLN A C 1
ATOM 835 O O . GLN A 1 110 ? -1.813 -8.065 -14.867 1.00 81.94 110 GLN A O 1
ATOM 840 N N . PRO A 1 111 ? -2.006 -6.511 -13.223 1.00 84.88 111 PRO A N 1
ATOM 841 C CA . PRO A 1 111 ? -0.895 -5.710 -13.703 1.00 84.88 111 PRO A CA 1
ATOM 842 C C . PRO A 1 111 ? 0.414 -6.491 -13.603 1.00 84.88 111 PRO A C 1
ATOM 844 O O . PRO A 1 111 ? 0.597 -7.371 -12.761 1.00 84.88 111 PRO A O 1
ATOM 847 N N . GLU A 1 112 ? 1.340 -6.139 -14.482 1.00 90.62 112 GLU A N 1
ATOM 848 C CA . GLU A 1 112 ? 2.726 -6.569 -14.369 1.00 90.62 112 GLU A CA 1
ATOM 849 C C . GLU A 1 112 ? 3.403 -5.809 -13.223 1.00 90.62 112 GLU A C 1
ATOM 851 O O . GLU A 1 112 ? 3.130 -4.625 -13.024 1.00 90.62 112 GLU A O 1
ATOM 856 N N .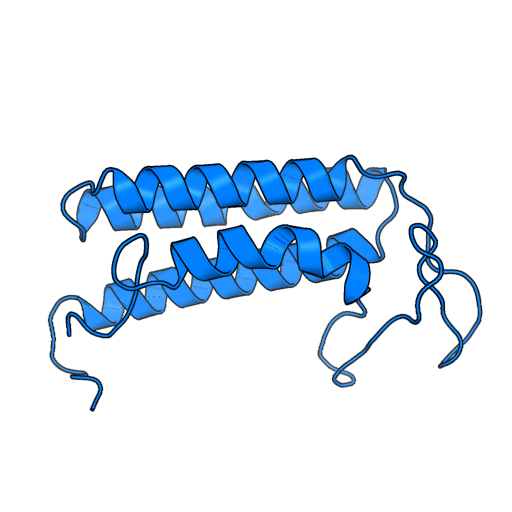 PHE A 1 113 ? 4.277 -6.475 -12.468 1.00 92.75 113 PHE A N 1
ATOM 857 C CA . PHE A 1 113 ? 4.986 -5.861 -11.344 1.00 92.75 113 PHE A CA 1
ATOM 858 C C . PHE A 1 113 ? 6.351 -6.506 -11.089 1.00 92.75 113 PHE A C 1
ATOM 860 O O . PHE A 1 113 ? 6.613 -7.634 -11.503 1.00 92.75 113 PHE A O 1
ATOM 867 N N . CYS A 1 114 ? 7.230 -5.798 -10.385 1.00 92.88 114 CYS A N 1
ATOM 868 C CA . CYS A 1 114 ? 8.479 -6.337 -9.857 1.00 92.88 114 CYS A CA 1
ATOM 869 C C . CYS A 1 114 ? 8.279 -6.787 -8.405 1.00 92.88 114 CYS A C 1
ATOM 871 O O . CYS A 1 114 ? 7.990 -5.959 -7.541 1.00 92.88 114 CYS A O 1
ATOM 873 N N . SER A 1 115 ? 8.444 -8.081 -8.127 1.00 91.75 115 SER A N 1
ATOM 874 C CA . SER A 1 115 ? 8.316 -8.637 -6.774 1.00 91.75 115 SER A CA 1
ATOM 875 C C . SER A 1 115 ? 9.376 -8.093 -5.821 1.00 91.75 115 SER A C 1
ATOM 877 O O . SER A 1 115 ? 9.046 -7.761 -4.689 1.00 91.75 115 SER A O 1
ATOM 879 N N . GLU A 1 116 ? 10.623 -7.947 -6.274 1.00 92.56 116 GLU A N 1
ATOM 880 C CA . GLU A 1 116 ? 11.721 -7.479 -5.418 1.00 92.56 116 GLU A CA 1
ATOM 881 C C . GLU A 1 116 ? 11.548 -6.024 -4.992 1.00 92.56 116 GLU A C 1
ATOM 883 O O . GLU A 1 116 ? 11.686 -5.714 -3.813 1.00 92.56 116 GLU A O 1
ATOM 888 N N . CYS A 1 117 ? 11.167 -5.132 -5.912 1.00 91.12 117 CYS A N 1
ATOM 889 C CA . CYS A 1 117 ? 10.864 -3.747 -5.548 1.00 91.12 117 CYS A CA 1
ATOM 890 C C . CYS A 1 117 ? 9.651 -3.660 -4.616 1.00 91.12 117 CYS A C 1
ATOM 892 O O . CYS A 1 117 ? 9.620 -2.808 -3.740 1.00 91.12 117 CYS A O 1
ATOM 894 N N . LEU A 1 118 ? 8.662 -4.546 -4.776 1.00 92.12 118 LEU A N 1
ATOM 895 C CA . LEU A 1 118 ? 7.461 -4.542 -3.943 1.00 92.12 118 LEU A CA 1
ATOM 896 C C . LEU A 1 118 ? 7.727 -5.013 -2.503 1.00 92.12 118 LEU A C 1
ATOM 898 O O . LEU A 1 118 ? 6.989 -4.626 -1.598 1.00 92.12 118 LEU A O 1
ATOM 902 N N . LYS A 1 119 ? 8.789 -5.796 -2.256 1.00 90.44 119 LYS A N 1
ATOM 903 C CA . LYS A 1 119 ? 9.153 -6.260 -0.903 1.00 90.44 119 LYS A CA 1
ATOM 904 C C . LYS A 1 119 ? 9.381 -5.120 0.086 1.00 90.44 119 LYS A C 1
ATOM 906 O O . LYS A 1 119 ? 9.174 -5.328 1.276 1.00 90.44 119 LYS A O 1
ATOM 911 N N . THR A 1 120 ? 9.756 -3.925 -0.376 1.00 87.81 120 THR A N 1
ATOM 912 C CA . THR A 1 120 ? 9.930 -2.759 0.508 1.00 87.81 120 THR A CA 1
ATOM 913 C C . THR A 1 120 ? 8.627 -2.353 1.194 1.00 87.81 120 THR A C 1
ATOM 915 O O . THR A 1 120 ? 8.655 -1.839 2.306 1.00 87.81 120 THR A O 1
ATOM 918 N N . LEU A 1 121 ? 7.483 -2.621 0.560 1.00 91.38 121 LEU A N 1
ATOM 919 C CA . LEU A 1 121 ? 6.161 -2.315 1.099 1.00 91.38 121 LEU A CA 1
ATOM 920 C C . LEU A 1 121 ? 5.658 -3.393 2.069 1.00 91.38 121 LEU A C 1
ATOM 922 O O . LEU A 1 121 ? 4.779 -3.125 2.883 1.00 91.38 121 LEU A O 1
ATOM 926 N N . HIS A 1 122 ? 6.197 -4.613 1.986 1.00 87.75 122 HIS A N 1
ATOM 927 C CA . HIS A 1 122 ? 5.646 -5.777 2.675 1.00 87.75 122 HIS A CA 1
ATOM 928 C C . HIS A 1 122 ? 5.572 -5.619 4.203 1.00 87.75 122 HIS A C 1
ATOM 930 O O . HIS A 1 122 ? 4.508 -5.913 4.739 1.00 87.75 122 HIS A O 1
ATOM 936 N N . PRO A 1 123 ? 6.595 -5.096 4.913 1.00 89.31 123 PRO A N 1
ATOM 937 C CA . PRO A 1 123 ? 6.501 -4.907 6.362 1.00 89.31 123 PRO A CA 1
ATOM 938 C C . PRO A 1 123 ? 5.349 -3.984 6.773 1.00 89.31 123 PRO A C 1
ATOM 940 O O . PRO A 1 123 ? 4.598 -4.307 7.685 1.00 89.31 123 PRO A O 1
ATOM 943 N N . ALA A 1 124 ? 5.166 -2.865 6.066 1.00 88.56 124 ALA A N 1
ATOM 944 C CA . ALA A 1 124 ? 4.090 -1.923 6.366 1.00 88.56 124 ALA A CA 1
ATOM 945 C C . ALA A 1 124 ? 2.709 -2.482 5.994 1.00 88.56 124 ALA A C 1
ATOM 947 O O . ALA A 1 124 ? 1.733 -2.223 6.689 1.00 88.56 124 ALA A O 1
ATOM 948 N N . LEU A 1 125 ? 2.627 -3.279 4.924 1.00 88.50 125 LEU A N 1
ATOM 949 C CA . LEU A 1 125 ? 1.396 -3.975 4.556 1.00 88.50 125 LEU A CA 1
ATOM 950 C C . LEU A 1 125 ? 0.983 -4.974 5.647 1.00 88.50 125 LEU A C 1
ATOM 952 O O . LEU A 1 125 ? -0.165 -4.966 6.074 1.00 88.50 125 LEU A O 1
ATOM 956 N N . MET A 1 126 ? 1.936 -5.770 6.141 1.00 88.06 126 MET A N 1
ATOM 957 C CA . MET A 1 126 ? 1.695 -6.724 7.227 1.00 88.06 126 MET A CA 1
ATOM 958 C C . MET A 1 126 ? 1.256 -6.027 8.515 1.00 88.06 126 MET A C 1
ATOM 960 O O . MET A 1 126 ? 0.357 -6.530 9.175 1.00 88.06 126 MET A O 1
ATOM 964 N N . ALA A 1 127 ? 1.816 -4.859 8.845 1.00 88.56 127 ALA A N 1
ATOM 965 C CA . ALA A 1 127 ? 1.383 -4.082 10.008 1.00 88.56 127 ALA A CA 1
ATOM 966 C C . ALA A 1 127 ? -0.095 -3.658 9.901 1.00 88.56 127 ALA A C 1
ATOM 968 O O . ALA A 1 127 ? -0.868 -3.867 10.834 1.00 88.56 127 ALA A O 1
ATOM 969 N N . VAL A 1 128 ? -0.523 -3.148 8.738 1.00 87.06 128 VAL A N 1
ATOM 970 C CA . VAL A 1 128 ? -1.916 -2.715 8.500 1.00 87.06 128 VAL A CA 1
ATOM 971 C C . VAL A 1 128 ? -2.899 -3.893 8.436 1.00 87.06 128 VAL A C 1
ATOM 973 O O . VAL A 1 128 ? -4.068 -3.732 8.785 1.00 87.06 128 VAL A O 1
ATOM 976 N N . GLU A 1 129 ? -2.452 -5.073 8.008 1.00 85.94 129 GLU A N 1
ATOM 977 C CA . GLU A 1 129 ? -3.262 -6.302 7.991 1.00 85.94 129 GLU A CA 1
ATOM 978 C C . GLU A 1 129 ? -3.258 -7.045 9.338 1.00 85.94 129 GLU A C 1
ATOM 980 O O . GLU A 1 129 ? -4.096 -7.921 9.558 1.00 85.94 129 GLU A O 1
ATOM 985 N N . SER A 1 130 ? -2.334 -6.709 10.240 1.00 84.31 130 SER A N 1
ATOM 986 C CA . SER A 1 130 ? -2.193 -7.383 11.529 1.00 84.31 130 SER A CA 1
ATOM 987 C C . SER A 1 130 ? -3.345 -7.074 12.488 1.00 84.31 130 SER A C 1
ATOM 989 O O . SER A 1 130 ? -4.035 -6.060 12.379 1.00 84.31 130 SER A O 1
ATOM 991 N N . CYS A 1 131 ? -3.527 -7.950 13.473 1.00 72.69 131 CYS A N 1
ATOM 992 C CA . CYS A 1 131 ? -4.521 -7.783 14.534 1.00 72.69 131 CYS A CA 1
ATOM 993 C C . CYS A 1 131 ? -4.075 -6.787 15.613 1.00 72.69 131 CYS A C 1
ATOM 995 O O . CYS A 1 131 ? -4.910 -6.115 16.207 1.00 72.69 131 CYS A O 1
ATOM 997 N N . GLU A 1 132 ? -2.771 -6.707 15.884 1.00 73.19 132 GLU A N 1
ATOM 998 C CA . GLU A 1 132 ? -2.218 -5.854 16.943 1.00 73.19 132 GLU A CA 1
ATOM 999 C C . GLU A 1 132 ? -2.074 -4.399 16.485 1.00 73.19 132 GLU A C 1
ATOM 1001 O O . GLU A 1 132 ? -2.288 -3.467 17.261 1.00 73.19 132 GLU A O 1
ATOM 1006 N N . GLU A 1 133 ? -1.738 -4.199 15.209 1.00 77.25 133 GLU A N 1
ATOM 1007 C CA . GLU A 1 133 ? -1.358 -2.894 14.668 1.00 77.25 133 GLU A CA 1
ATOM 1008 C C . GLU A 1 133 ? -2.263 -2.436 13.511 1.00 77.25 133 GLU A C 1
ATOM 1010 O O . GLU A 1 133 ? -2.021 -1.374 12.935 1.00 77.25 133 GLU A O 1
ATOM 1015 N N . GLY A 1 134 ? -3.302 -3.202 13.161 1.00 80.94 134 GLY A N 1
ATOM 1016 C CA . GLY A 1 134 ? -4.049 -3.034 11.914 1.00 80.94 134 GLY A CA 1
ATOM 1017 C C . GLY A 1 134 ? -5.530 -3.424 11.975 1.00 80.94 134 GLY A C 1
ATOM 1018 O O . GLY A 1 134 ? -6.167 -3.417 13.025 1.00 80.94 134 GLY A O 1
ATOM 1019 N N . PHE A 1 135 ? -6.093 -3.735 10.807 1.00 82.62 135 PHE A N 1
ATOM 1020 C CA . PHE A 1 135 ? -7.501 -4.105 10.616 1.00 82.62 135 PHE A CA 1
ATOM 1021 C C . PHE A 1 135 ? -7.737 -5.625 10.688 1.00 82.62 135 PHE A C 1
ATOM 1023 O O . PHE A 1 135 ? -8.647 -6.137 10.036 1.00 82.62 135 PHE A O 1
ATOM 1030 N N . GLY A 1 136 ? -6.894 -6.359 11.418 1.00 75.88 136 GLY A N 1
ATOM 1031 C CA . GLY A 1 136 ? -6.927 -7.820 11.462 1.00 75.88 136 GLY A CA 1
ATOM 1032 C C . GLY A 1 136 ? -8.258 -8.410 11.946 1.00 75.88 136 GLY A C 1
ATOM 1033 O O . GLY A 1 136 ? -8.996 -7.822 12.735 1.00 75.88 136 GLY A O 1
ATOM 1034 N N . THR A 1 137 ? -8.561 -9.614 11.461 1.00 64.69 137 THR A N 1
ATOM 1035 C CA . THR A 1 137 ? -9.848 -10.302 11.650 1.00 64.69 137 THR A CA 1
ATOM 1036 C C . THR A 1 137 ? -9.904 -11.220 12.876 1.00 64.69 137 THR A C 1
ATOM 1038 O O . THR A 1 137 ? -10.840 -11.995 12.989 1.00 64.69 137 THR A O 1
ATOM 1041 N N . GLU A 1 138 ? -8.905 -11.242 13.760 1.00 57.81 138 GLU A N 1
ATOM 1042 C CA . GLU A 1 138 ? -8.922 -12.177 14.907 1.00 57.81 138 GLU A CA 1
ATOM 1043 C C . GLU A 1 138 ? -9.626 -11.618 16.148 1.00 57.81 138 GLU A C 1
ATOM 1045 O O . GLU A 1 138 ? -9.8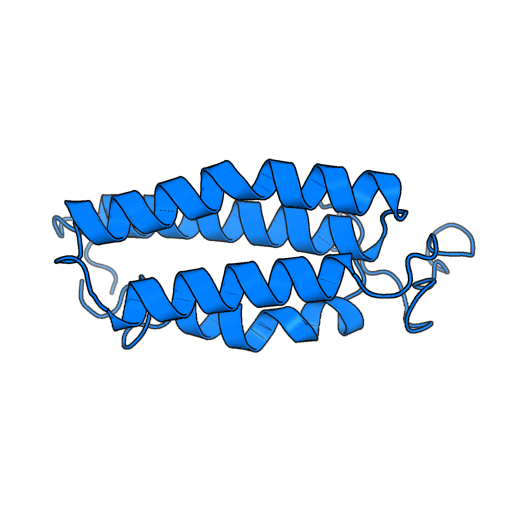81 -12.354 17.097 1.00 57.81 138 GLU A O 1
ATOM 1050 N N . ALA A 1 139 ? -9.972 -10.329 16.133 1.00 51.22 139 ALA A N 1
ATOM 1051 C CA . ALA A 1 139 ? -10.816 -9.710 17.152 1.00 51.22 139 ALA A CA 1
ATOM 1052 C C . ALA A 1 139 ? -12.327 -9.902 16.889 1.00 51.22 139 ALA A C 1
ATOM 1054 O O . ALA A 1 139 ? -13.132 -9.392 17.668 1.00 51.22 139 ALA A O 1
ATOM 1055 N N . ILE A 1 140 ? -12.694 -10.596 15.798 1.00 54.16 140 ILE A N 1
ATOM 1056 C CA . ILE A 1 140 ? -14.073 -10.889 15.370 1.00 54.16 140 ILE A CA 1
ATOM 1057 C C . ILE A 1 140 ? -14.368 -12.388 15.364 1.00 54.16 140 ILE A C 1
ATOM 1059 O O . ILE A 1 140 ? -13.533 -13.180 14.866 1.00 54.16 140 ILE A O 1
#

Foldseek 3Di:
DFDCPDPCNVLLVLLVVLLVLLLLLLQVLQQDALVSLVVSLVVNVVSLVSQQVSCVPPVVVDVLLVVLSVVLNVLSVVLSPQHGDHFDDDDQQTAGPRPRHGWDDPDPPGDIGDPVSSVSNVVSSCQQQDPVRHSDRPVD